Protein AF-A0A0C3ARD5-F1 (afdb_monomer_lite)

Structure (mmCIF, N/CA/C/O backbone):
data_AF-A0A0C3ARD5-F1
#
_entry.id   AF-A0A0C3ARD5-F1
#
loop_
_atom_site.group_PDB
_atom_site.id
_atom_site.type_symbol
_atom_site.label_atom_id
_atom_site.label_alt_id
_atom_site.label_comp_id
_atom_site.label_asym_id
_atom_site.label_entity_id
_atom_site.label_seq_id
_atom_site.pdbx_PDB_ins_code
_atom_site.Cartn_x
_atom_site.Cartn_y
_atom_site.Cartn_z
_atom_site.occupancy
_atom_site.B_iso_or_equiv
_atom_site.auth_seq_id
_atom_site.auth_comp_id
_atom_site.auth_asym_id
_atom_site.auth_atom_id
_atom_site.pdbx_PDB_model_num
ATOM 1 N N . MET A 1 1 ? -1.558 -22.041 -47.746 1.00 25.53 1 MET A N 1
ATOM 2 C CA . MET A 1 1 ? -0.412 -22.882 -47.326 1.00 25.53 1 MET A CA 1
ATOM 3 C C . MET A 1 1 ? 0.528 -22.007 -46.488 1.00 25.53 1 MET A C 1
ATOM 5 O O . MET A 1 1 ? 0.596 -20.826 -46.797 1.00 25.53 1 MET A O 1
ATOM 9 N N . PRO A 1 2 ? 1.091 -22.505 -45.374 1.00 39.91 2 PRO A N 1
ATOM 10 C CA . PRO A 1 2 ? 0.715 -22.065 -44.018 1.00 39.91 2 PRO A CA 1
ATOM 11 C C . PRO A 1 2 ? 1.660 -21.064 -43.306 1.00 39.91 2 PRO A C 1
ATOM 13 O O . PRO A 1 2 ? 2.851 -21.000 -43.576 1.00 39.91 2 PRO A O 1
ATOM 16 N N . SER A 1 3 ? 1.041 -20.310 -42.386 1.00 42.34 3 SER A N 1
ATOM 17 C CA . SER A 1 3 ? 1.494 -19.660 -41.134 1.00 42.34 3 SER A CA 1
ATOM 18 C C . SER A 1 3 ? 2.991 -19.532 -40.791 1.00 42.34 3 SER A C 1
ATOM 20 O O . SER A 1 3 ? 3.642 -20.521 -40.467 1.00 42.34 3 SER A O 1
ATOM 22 N N . PHE A 1 4 ? 3.445 -18.285 -40.612 1.00 40.41 4 PHE A N 1
ATOM 23 C CA . PHE A 1 4 ? 4.615 -17.927 -39.796 1.00 40.41 4 PHE A CA 1
ATOM 24 C C . PHE A 1 4 ? 4.177 -17.110 -38.568 1.00 40.41 4 PHE A C 1
ATOM 26 O O . PHE A 1 4 ? 4.483 -15.931 -38.431 1.00 40.41 4 PHE A O 1
ATOM 33 N N . LEU A 1 5 ? 3.427 -17.746 -37.665 1.00 34.66 5 LEU A N 1
ATOM 34 C CA . LEU A 1 5 ? 3.451 -17.358 -36.256 1.00 34.66 5 LEU A CA 1
ATOM 35 C C . LEU A 1 5 ? 4.617 -18.123 -35.639 1.00 34.66 5 LEU A C 1
ATOM 37 O O . LEU A 1 5 ? 4.465 -19.270 -35.221 1.00 34.66 5 LEU A O 1
ATOM 41 N N . SER A 1 6 ? 5.797 -17.509 -35.618 1.00 39.41 6 SER A N 1
ATOM 42 C CA . SER A 1 6 ? 6.887 -17.946 -34.750 1.00 39.41 6 SER A CA 1
ATOM 43 C C . SER A 1 6 ? 6.479 -17.653 -33.307 1.00 39.41 6 SER A C 1
ATOM 45 O O . SER A 1 6 ? 6.841 -16.632 -32.724 1.00 39.41 6 SER A O 1
ATOM 47 N N . LEU A 1 7 ? 5.648 -18.540 -32.760 1.00 37.84 7 LEU A N 1
ATOM 48 C CA . LEU A 1 7 ? 5.391 -18.659 -31.340 1.00 37.84 7 LEU A CA 1
ATOM 49 C C . LEU A 1 7 ? 6.736 -19.019 -30.706 1.00 37.84 7 LEU A C 1
ATOM 51 O O . LEU A 1 7 ? 7.196 -20.154 -30.821 1.00 37.84 7 LEU A O 1
ATOM 55 N N . ILE A 1 8 ? 7.402 -18.044 -30.089 1.00 41.94 8 ILE A N 1
ATOM 56 C CA . ILE A 1 8 ? 8.531 -18.335 -29.213 1.00 41.94 8 ILE A CA 1
ATOM 57 C C . ILE A 1 8 ? 7.925 -19.084 -28.025 1.00 41.94 8 ILE A C 1
ATOM 59 O O . ILE A 1 8 ? 7.387 -18.482 -27.097 1.00 41.94 8 ILE A O 1
ATOM 63 N N . HIS A 1 9 ? 7.937 -20.414 -28.100 1.00 36.19 9 HIS A N 1
ATOM 64 C CA . HIS A 1 9 ? 7.695 -21.270 -26.954 1.00 36.19 9 HIS A CA 1
ATOM 65 C C . HIS A 1 9 ? 8.892 -21.065 -26.025 1.00 36.19 9 HIS A C 1
ATOM 67 O O . HIS A 1 9 ? 9.939 -21.689 -26.184 1.00 36.19 9 HIS A O 1
ATOM 73 N N . LEU A 1 10 ? 8.775 -20.095 -25.117 1.00 40.59 10 LEU A N 1
ATOM 74 C CA . LEU A 1 10 ? 9.690 -19.958 -23.993 1.00 40.59 10 LEU A CA 1
ATOM 75 C C . LEU A 1 10 ? 9.394 -21.121 -23.048 1.00 40.59 10 LEU A C 1
ATOM 77 O O . LEU A 1 10 ? 8.612 -20.996 -22.108 1.00 40.59 10 LEU A O 1
ATOM 81 N N . GLU A 1 11 ? 9.997 -22.269 -23.346 1.00 33.69 11 GLU A N 1
ATOM 82 C CA . GLU A 1 11 ? 10.172 -23.331 -22.367 1.00 33.69 11 GLU A CA 1
ATOM 83 C C . GLU A 1 11 ? 10.938 -22.713 -21.191 1.00 33.69 11 GLU A C 1
ATOM 85 O O . GLU A 1 11 ? 12.070 -22.241 -21.341 1.00 33.69 11 GLU A O 1
ATOM 90 N N . MET A 1 12 ? 10.292 -22.641 -20.027 1.00 45.03 12 MET A N 1
ATOM 91 C CA . MET A 1 12 ? 10.951 -22.170 -18.815 1.00 45.03 12 MET A CA 1
ATOM 92 C C . MET A 1 12 ? 12.088 -23.146 -18.489 1.00 45.03 12 MET A C 1
ATOM 94 O O . MET A 1 12 ? 11.834 -24.353 -18.410 1.00 45.03 12 MET A O 1
ATOM 98 N N . PRO A 1 13 ? 13.333 -22.680 -18.278 1.00 41.75 13 PRO A N 1
ATOM 99 C CA . PRO A 1 13 ? 14.389 -23.567 -17.821 1.00 41.75 13 PRO A CA 1
ATOM 100 C C . PRO A 1 13 ? 13.939 -24.191 -16.498 1.00 41.75 13 PRO A C 1
ATOM 102 O O . PRO A 1 13 ? 13.563 -23.475 -15.568 1.00 41.75 13 PRO A O 1
ATOM 105 N N . LYS A 1 14 ? 13.942 -25.529 -16.414 1.00 41.25 14 LYS A N 1
ATOM 106 C CA . LYS A 1 14 ? 13.730 -26.239 -15.146 1.00 41.25 14 LYS A CA 1
ATOM 107 C C . LYS A 1 14 ? 14.800 -25.767 -14.168 1.00 41.25 14 LYS A C 1
ATOM 109 O O . LYS A 1 14 ? 15.956 -26.177 -14.257 1.00 41.25 14 LYS A O 1
ATOM 114 N N . LEU A 1 15 ? 14.409 -24.877 -13.263 1.00 45.72 15 LEU A N 1
ATOM 115 C CA . LEU A 1 15 ? 15.266 -24.412 -12.186 1.00 45.72 15 LEU A CA 1
ATOM 116 C C . LEU A 1 15 ? 15.555 -25.599 -11.252 1.00 45.72 15 LEU A C 1
ATOM 118 O O . LEU A 1 15 ? 14.640 -26.372 -10.947 1.00 45.72 15 LEU A O 1
ATOM 122 N N . PRO A 1 16 ? 16.816 -25.793 -10.829 1.00 37.47 16 PRO A N 1
ATOM 123 C CA . PRO A 1 16 ? 17.174 -26.853 -9.897 1.00 37.47 16 PRO A CA 1
ATOM 124 C C . PRO A 1 16 ? 16.387 -26.685 -8.592 1.00 37.47 16 PRO A C 1
ATOM 126 O O . PRO A 1 16 ? 16.166 -25.565 -8.133 1.00 37.47 16 PRO A O 1
ATOM 129 N N . SER A 1 17 ? 15.985 -27.807 -7.994 1.00 44.59 17 SER A N 1
ATOM 130 C CA . SER A 1 17 ? 15.033 -27.951 -6.878 1.00 44.59 17 SER A CA 1
ATOM 131 C C . SER A 1 17 ? 15.408 -27.265 -5.551 1.00 44.59 17 SER A C 1
ATOM 133 O O . SER A 1 17 ? 14.797 -27.552 -4.526 1.00 44.59 17 SER A O 1
ATOM 135 N N . THR A 1 18 ? 16.405 -26.383 -5.540 1.00 46.75 18 THR A N 1
ATOM 136 C CA . THR A 1 18 ? 17.005 -25.824 -4.321 1.00 46.75 18 THR A CA 1
ATOM 137 C C . THR A 1 18 ? 17.280 -24.319 -4.382 1.00 46.75 18 THR A C 1
ATOM 139 O O . THR A 1 18 ? 17.818 -23.778 -3.421 1.00 46.75 18 THR A O 1
ATOM 142 N N . GLN A 1 19 ? 16.920 -23.617 -5.463 1.00 45.19 19 GLN A N 1
ATOM 143 C CA . GLN A 1 19 ? 16.962 -22.149 -5.476 1.00 45.19 19 GLN A CA 1
ATOM 144 C C . GLN A 1 19 ? 15.613 -21.589 -5.021 1.00 45.19 19 GLN A C 1
ATOM 146 O O . GLN A 1 19 ? 14.575 -21.909 -5.598 1.00 45.19 19 GLN A O 1
ATOM 151 N N . THR A 1 20 ? 15.629 -20.752 -3.984 1.00 44.31 20 THR A N 1
ATOM 152 C CA . THR A 1 20 ? 14.487 -19.914 -3.605 1.00 44.31 20 THR A CA 1
ATOM 153 C C . THR A 1 20 ? 14.093 -19.069 -4.813 1.00 44.31 20 THR A C 1
ATOM 155 O O . THR A 1 20 ? 14.888 -18.246 -5.274 1.00 44.31 20 THR A O 1
ATOM 158 N N . LEU A 1 21 ? 12.902 -19.311 -5.364 1.00 50.91 21 LEU A N 1
ATOM 159 C CA . LEU A 1 21 ? 12.369 -18.493 -6.449 1.00 50.91 21 LEU A CA 1
ATOM 160 C C . LEU A 1 21 ? 12.181 -17.060 -5.933 1.00 50.91 21 LEU A C 1
ATOM 162 O O . LEU A 1 21 ? 11.732 -16.899 -4.799 1.00 50.91 21 LEU A O 1
ATOM 166 N N . PRO A 1 22 ? 12.494 -16.024 -6.725 1.00 55.50 22 PRO A N 1
ATOM 167 C CA . PRO A 1 22 ? 12.056 -14.680 -6.383 1.00 55.50 22 PRO A CA 1
ATOM 168 C C . PRO A 1 22 ? 10.521 -14.652 -6.337 1.00 55.50 22 PRO A C 1
ATOM 170 O O . PRO A 1 22 ? 9.868 -15.185 -7.239 1.00 55.50 22 PRO A O 1
ATOM 173 N N . ASP A 1 23 ? 9.949 -13.987 -5.328 1.00 56.62 23 ASP A N 1
ATOM 174 C CA . ASP A 1 23 ? 8.491 -13.827 -5.155 1.00 56.62 23 ASP A CA 1
ATOM 175 C C . ASP A 1 23 ? 7.822 -13.129 -6.359 1.00 56.62 23 ASP A C 1
ATOM 177 O O . ASP A 1 23 ? 6.604 -13.052 -6.510 1.00 56.62 23 ASP A O 1
ATOM 181 N N . THR A 1 24 ? 8.603 -12.553 -7.267 1.00 60.72 24 THR A N 1
ATOM 182 C CA . THR A 1 24 ? 8.106 -12.013 -8.528 1.00 60.72 24 THR A CA 1
ATOM 183 C C . THR A 1 24 ? 9.156 -12.192 -9.614 1.00 60.72 24 THR A C 1
ATOM 185 O O . THR A 1 24 ? 10.317 -11.829 -9.438 1.00 60.72 24 THR A O 1
ATOM 188 N N . ALA A 1 25 ? 8.742 -12.716 -10.767 1.00 73.06 25 ALA A N 1
ATOM 189 C CA . ALA A 1 25 ? 9.535 -12.705 -11.986 1.00 73.06 25 ALA A CA 1
ATOM 190 C C . ALA A 1 25 ? 9.012 -11.613 -12.926 1.00 73.06 25 ALA A C 1
ATOM 192 O O . ALA A 1 25 ? 7.820 -11.568 -13.240 1.00 73.06 25 ALA A O 1
ATOM 193 N N . ILE A 1 26 ? 9.907 -10.745 -13.396 1.00 72.25 26 ILE A N 1
ATOM 194 C CA . ILE A 1 26 ? 9.602 -9.713 -14.392 1.00 72.25 26 ILE A CA 1
ATOM 195 C C . ILE A 1 26 ? 10.308 -10.089 -15.694 1.00 72.25 26 ILE A C 1
ATOM 197 O O . ILE A 1 26 ? 11.509 -10.351 -15.704 1.00 72.25 26 ILE A O 1
ATOM 201 N N . THR A 1 27 ? 9.569 -10.117 -16.799 1.00 73.69 27 THR A N 1
ATOM 202 C CA . THR A 1 27 ? 10.104 -10.375 -18.141 1.00 73.69 27 THR A CA 1
ATOM 203 C C . THR A 1 27 ? 9.844 -9.169 -19.035 1.00 73.69 27 THR A C 1
ATOM 205 O O . THR A 1 27 ? 8.694 -8.783 -19.234 1.00 73.69 27 THR A O 1
ATOM 208 N N . TRP A 1 28 ? 10.907 -8.585 -19.589 1.00 72.00 28 TRP A N 1
ATOM 209 C CA . TRP A 1 28 ? 10.831 -7.486 -20.553 1.00 72.00 28 TRP A CA 1
ATOM 210 C C . TRP A 1 28 ? 10.826 -8.031 -21.984 1.00 72.00 28 TRP A C 1
ATOM 212 O O . TRP A 1 28 ? 11.678 -8.842 -22.337 1.00 72.00 28 TRP A O 1
ATOM 222 N N . ASN A 1 29 ? 9.900 -7.558 -22.817 1.00 73.31 29 ASN A N 1
ATOM 223 C CA . ASN A 1 29 ? 9.843 -7.878 -24.241 1.00 73.31 29 ASN A CA 1
ATOM 224 C C . ASN A 1 29 ? 10.351 -6.692 -25.070 1.00 73.31 29 ASN A C 1
ATOM 226 O O . ASN A 1 29 ? 9.932 -5.546 -24.865 1.00 73.31 29 ASN A O 1
ATOM 230 N N . PHE A 1 30 ? 11.181 -6.970 -26.071 1.00 70.06 30 PHE A N 1
ATOM 231 C CA . PHE A 1 30 ? 11.739 -5.975 -26.991 1.00 70.06 30 PHE A CA 1
ATOM 232 C C . PHE A 1 30 ? 11.146 -6.156 -28.397 1.00 70.06 30 PHE A C 1
ATOM 234 O O . PHE A 1 30 ? 11.056 -7.284 -28.876 1.00 70.06 30 PHE A O 1
ATOM 241 N N . ILE A 1 31 ? 10.738 -5.060 -29.055 1.00 58.62 31 ILE A N 1
ATOM 242 C CA . ILE A 1 31 ? 10.109 -5.098 -30.400 1.00 58.62 31 ILE A CA 1
ATOM 243 C C . ILE A 1 31 ? 11.125 -4.947 -31.547 1.00 58.62 31 ILE A C 1
ATOM 245 O O . ILE A 1 31 ? 10.826 -5.336 -32.671 1.00 58.62 31 ILE A O 1
ATOM 249 N N . SER A 1 32 ? 12.320 -4.394 -31.308 1.00 62.91 32 SER A N 1
ATOM 250 C CA . SER A 1 32 ? 13.254 -4.018 -32.386 1.00 62.91 32 SER A CA 1
ATOM 251 C C . SER A 1 32 ? 14.708 -4.391 -32.089 1.00 62.91 32 SER A C 1
ATOM 253 O O . SER A 1 32 ? 15.139 -4.351 -30.936 1.00 62.91 32 SER A O 1
ATOM 255 N N . MET A 1 33 ? 15.491 -4.636 -33.151 1.00 61.97 33 MET A N 1
ATOM 256 C CA . MET A 1 33 ? 16.957 -4.787 -33.109 1.00 61.97 33 MET A CA 1
ATOM 257 C C . MET A 1 33 ? 17.690 -3.550 -32.561 1.00 61.97 33 MET A C 1
ATOM 259 O O . MET A 1 33 ? 18.871 -3.631 -32.243 1.00 61.97 33 MET A O 1
ATOM 263 N N . THR A 1 34 ? 16.996 -2.416 -32.426 1.00 74.94 34 THR A N 1
ATOM 264 C CA . THR A 1 34 ? 17.502 -1.191 -31.786 1.00 74.94 34 THR A CA 1
ATOM 265 C C . THR A 1 34 ? 17.316 -1.162 -30.261 1.00 74.94 34 THR A C 1
ATOM 267 O O . THR A 1 34 ? 17.746 -0.208 -29.623 1.00 74.94 34 THR A O 1
ATOM 270 N N . GLY A 1 35 ? 16.703 -2.191 -29.655 1.00 74.88 35 GLY A N 1
ATOM 271 C CA . GLY A 1 35 ? 16.648 -2.359 -28.196 1.00 74.88 35 GLY A CA 1
ATOM 272 C C . GLY A 1 35 ? 15.515 -1.621 -27.471 1.00 74.88 35 GLY A C 1
ATOM 273 O O . GLY A 1 35 ? 15.552 -1.509 -26.248 1.00 74.88 35 GLY A O 1
ATOM 274 N N . HIS A 1 36 ? 14.489 -1.130 -28.174 1.00 79.75 36 HIS A N 1
ATOM 275 C CA . HIS A 1 36 ? 13.341 -0.499 -27.510 1.00 79.75 36 HIS A CA 1
ATOM 276 C C . HIS A 1 36 ? 12.468 -1.525 -26.774 1.00 79.75 36 HIS A C 1
ATOM 278 O O . HIS A 1 36 ? 12.042 -2.535 -27.351 1.00 79.75 36 HIS A O 1
ATOM 284 N N . ILE A 1 37 ? 12.176 -1.226 -25.505 1.00 82.31 37 ILE A N 1
ATOM 285 C CA . ILE A 1 37 ? 11.238 -1.985 -24.674 1.00 82.31 37 ILE A CA 1
ATOM 286 C C . ILE A 1 37 ? 9.830 -1.762 -25.214 1.00 82.31 37 ILE A C 1
ATOM 288 O O . ILE A 1 37 ? 9.414 -0.634 -25.465 1.00 82.31 37 ILE A O 1
ATOM 292 N N . SER A 1 38 ? 9.103 -2.856 -25.384 1.00 83.19 38 SER A N 1
ATOM 293 C CA . SER A 1 38 ? 7.752 -2.844 -25.939 1.00 83.19 38 SER A CA 1
ATOM 294 C C . SER A 1 38 ? 6.664 -3.159 -24.933 1.00 83.19 38 SER A C 1
ATOM 296 O O . SER A 1 38 ? 5.568 -2.618 -25.007 1.00 83.19 38 SER A O 1
ATOM 298 N N . SER A 1 39 ? 6.950 -4.087 -24.026 1.00 81.12 39 SER A N 1
ATOM 299 C CA . SER A 1 39 ? 6.016 -4.558 -23.016 1.00 81.12 39 SER A CA 1
ATOM 300 C C . SER A 1 39 ? 6.783 -5.260 -21.905 1.00 81.12 39 SER A C 1
ATOM 302 O O . SER A 1 39 ? 7.937 -5.663 -22.075 1.00 81.12 39 SER A O 1
ATOM 304 N N . ALA A 1 40 ? 6.127 -5.408 -20.764 1.00 80.88 40 ALA A N 1
ATOM 305 C CA . ALA A 1 40 ? 6.629 -6.149 -19.624 1.00 80.88 40 ALA A CA 1
ATOM 306 C C . ALA A 1 40 ? 5.552 -7.123 -19.160 1.00 80.88 40 ALA A C 1
ATOM 308 O O . ALA A 1 40 ? 4.366 -6.793 -19.160 1.00 80.88 40 ALA A O 1
ATOM 309 N N . LYS A 1 41 ? 5.965 -8.317 -18.750 1.00 78.25 41 LYS A N 1
ATOM 310 C CA . LYS A 1 41 ? 5.106 -9.292 -18.089 1.00 78.25 41 LYS A CA 1
ATOM 311 C C . LYS A 1 41 ? 5.595 -9.474 -16.663 1.00 78.25 41 LYS A C 1
ATOM 313 O O . LYS A 1 41 ? 6.772 -9.749 -16.446 1.00 78.25 41 LYS A O 1
ATOM 318 N N . ILE A 1 42 ? 4.680 -9.346 -15.711 1.00 79.94 42 ILE A N 1
ATOM 319 C CA . ILE A 1 42 ? 4.949 -9.574 -14.293 1.00 79.94 42 ILE A CA 1
ATOM 320 C C . ILE A 1 42 ? 4.242 -10.867 -13.892 1.00 79.94 42 ILE A C 1
ATOM 322 O O . ILE A 1 42 ? 3.049 -11.039 -14.141 1.00 79.94 42 ILE A O 1
ATOM 326 N N . LEU A 1 43 ? 4.993 -11.792 -13.306 1.00 77.38 43 LEU A N 1
ATOM 327 C CA . LEU A 1 43 ? 4.495 -13.041 -12.748 1.00 77.38 43 LEU A CA 1
ATOM 328 C C . LEU A 1 43 ? 4.818 -13.038 -11.256 1.00 77.38 43 LEU A C 1
ATOM 330 O O . LEU A 1 43 ? 5.969 -13.222 -10.870 1.00 77.38 43 LEU A O 1
ATOM 334 N N . ALA A 1 44 ? 3.806 -12.796 -10.428 1.00 75.88 44 ALA A N 1
ATOM 335 C CA . ALA A 1 44 ? 3.935 -12.907 -8.981 1.00 75.88 44 ALA A CA 1
ATOM 336 C C . ALA A 1 44 ? 3.910 -14.392 -8.589 1.00 75.88 44 ALA A C 1
ATOM 338 O O . ALA A 1 44 ? 2.929 -15.093 -8.852 1.00 75.88 44 ALA A O 1
ATOM 339 N N . TYR A 1 45 ? 4.988 -14.868 -7.973 1.00 63.97 45 TYR A N 1
ATOM 340 C CA . TYR A 1 45 ? 5.127 -16.228 -7.466 1.00 63.97 45 TYR A CA 1
ATOM 341 C C . TYR A 1 45 ? 5.153 -16.187 -5.935 1.00 63.97 45 TYR A C 1
ATOM 343 O O . TYR A 1 45 ? 5.700 -15.277 -5.343 1.00 63.97 45 TYR A O 1
ATOM 351 N N . ALA A 1 46 ? 4.556 -17.172 -5.267 1.00 69.81 46 ALA A N 1
ATOM 352 C CA . ALA A 1 46 ? 4.706 -17.326 -3.815 1.00 69.81 46 ALA A CA 1
ATOM 353 C C . ALA A 1 46 ? 4.266 -16.122 -2.947 1.00 69.81 46 ALA A C 1
ATOM 355 O O . ALA A 1 46 ? 4.925 -15.783 -1.970 1.00 69.81 46 ALA A O 1
ATOM 356 N N . LEU A 1 47 ? 3.097 -15.525 -3.225 1.00 78.25 47 LEU A N 1
ATOM 357 C CA . LEU A 1 47 ? 2.479 -14.610 -2.257 1.00 78.25 47 LEU A CA 1
ATOM 358 C C . LEU A 1 47 ? 2.244 -15.351 -0.929 1.00 78.25 47 LEU A C 1
ATOM 360 O O . LEU A 1 47 ? 1.372 -16.224 -0.844 1.00 78.25 47 LEU A O 1
ATOM 364 N N . ASP A 1 48 ? 3.000 -14.983 0.103 1.00 80.50 48 ASP A N 1
ATOM 365 C CA . ASP A 1 48 ? 2.926 -15.622 1.412 1.00 80.50 48 ASP A CA 1
ATOM 366 C C . ASP A 1 48 ? 1.679 -15.173 2.185 1.00 80.50 48 ASP A C 1
ATOM 368 O O . ASP A 1 48 ? 1.695 -14.262 3.014 1.00 80.50 48 ASP A O 1
ATOM 372 N N . LYS A 1 49 ? 0.563 -15.856 1.921 1.00 83.12 49 LYS A N 1
ATOM 373 C CA . LYS A 1 49 ? -0.713 -15.634 2.614 1.00 83.12 49 LYS A CA 1
ATOM 374 C C . LYS A 1 49 ? -0.622 -15.883 4.122 1.00 83.12 49 LYS A C 1
ATOM 376 O O . LYS A 1 49 ? -1.495 -15.417 4.852 1.00 83.12 49 LYS A O 1
ATOM 381 N N . SER A 1 50 ? 0.390 -16.615 4.602 1.00 82.00 50 SER A N 1
ATOM 382 C CA . SER A 1 50 ? 0.522 -16.909 6.030 1.00 82.00 50 SER A CA 1
ATOM 383 C C . SER A 1 50 ? 0.810 -15.651 6.853 1.0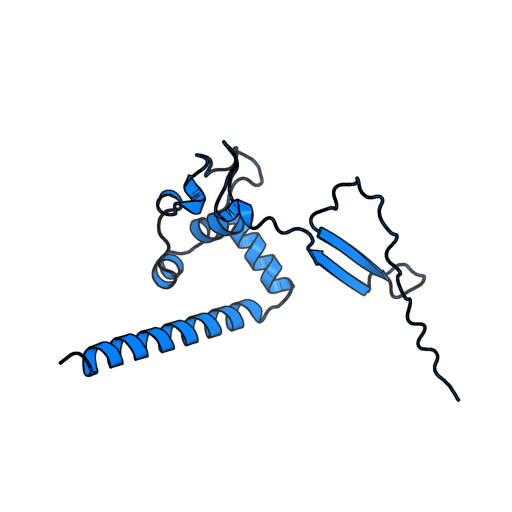0 82.00 50 SER A C 1
ATOM 385 O O . SER A 1 50 ? 0.370 -15.585 7.999 1.00 82.00 50 SER A O 1
ATOM 387 N N . ARG A 1 51 ? 1.390 -14.606 6.239 1.00 82.12 51 ARG A N 1
ATOM 388 C CA . ARG A 1 51 ? 1.645 -13.290 6.857 1.00 82.12 51 ARG A CA 1
ATOM 389 C C . ARG A 1 51 ? 0.388 -12.523 7.287 1.00 82.12 51 ARG A C 1
ATOM 391 O O . ARG A 1 51 ? 0.502 -11.488 7.935 1.00 82.12 51 ARG A O 1
ATOM 398 N N . LEU A 1 52 ? -0.807 -13.002 6.939 1.00 82.12 52 LEU A N 1
ATOM 399 C CA . LEU A 1 52 ? -2.062 -12.466 7.478 1.00 82.12 52 LEU A CA 1
ATOM 400 C C . LEU A 1 52 ? -2.402 -13.025 8.862 1.00 82.12 52 LEU A C 1
ATOM 402 O O . LEU A 1 52 ? -3.078 -12.362 9.634 1.00 82.12 52 LEU A O 1
ATOM 406 N N . ASN A 1 53 ? -1.954 -14.242 9.170 1.00 79.94 53 ASN A N 1
ATOM 407 C CA . ASN A 1 53 ? -2.371 -14.957 10.378 1.00 79.94 53 ASN A CA 1
ATOM 408 C C . ASN A 1 53 ? -1.199 -15.278 11.310 1.00 79.94 53 ASN A C 1
ATOM 410 O O . ASN A 1 53 ? -1.407 -15.560 12.486 1.00 79.94 53 ASN A O 1
ATOM 414 N N . ARG A 1 54 ? 0.027 -15.305 10.781 1.00 79.88 54 ARG A N 1
ATOM 415 C CA . ARG A 1 54 ? 1.231 -15.677 11.513 1.00 79.88 54 ARG A CA 1
ATOM 416 C C . ARG A 1 54 ? 2.373 -14.756 11.113 1.00 79.88 54 ARG A C 1
ATOM 418 O O . ARG A 1 54 ? 2.965 -14.920 10.050 1.00 79.88 54 ARG A O 1
ATOM 425 N N . LEU A 1 55 ? 2.672 -13.807 11.988 1.00 81.81 55 LEU A N 1
ATOM 426 C CA . LEU A 1 55 ? 3.836 -12.940 11.872 1.00 81.81 55 LEU A CA 1
ATOM 427 C C . LEU A 1 55 ? 4.961 -13.458 12.769 1.00 81.81 55 LEU A C 1
ATOM 429 O O . LEU A 1 55 ? 4.704 -13.943 13.874 1.00 81.81 55 LEU A O 1
ATOM 433 N N . SER A 1 56 ? 6.201 -13.356 12.297 1.00 82.31 56 SER A N 1
ATOM 434 C CA . SER A 1 56 ? 7.368 -13.565 13.155 1.00 82.31 56 SER A CA 1
ATOM 435 C C . SER A 1 56 ? 7.530 -12.372 14.099 1.00 82.31 56 SER A C 1
ATOM 437 O O . SER A 1 56 ? 6.989 -11.290 13.855 1.00 82.31 56 SER A O 1
ATOM 439 N N . HIS A 1 57 ? 8.273 -12.555 15.189 1.00 81.94 57 HIS A N 1
ATOM 440 C CA . HIS A 1 57 ? 8.551 -11.459 16.113 1.00 81.94 57 HIS A CA 1
ATOM 441 C C . HIS A 1 57 ? 9.254 -10.303 15.383 1.00 81.94 57 HIS A C 1
ATOM 443 O O . HIS A 1 57 ? 10.132 -10.551 14.559 1.00 81.94 57 HIS A O 1
ATOM 449 N N . GLU A 1 58 ? 8.828 -9.068 15.659 1.00 82.12 58 GLU A N 1
ATOM 450 C CA . GLU A 1 58 ? 9.328 -7.832 15.032 1.00 82.12 58 GLU A CA 1
ATOM 451 C C . GLU A 1 58 ? 9.095 -7.695 13.510 1.00 82.12 58 GLU A C 1
ATOM 453 O O . GLU A 1 58 ? 9.486 -6.691 12.915 1.00 82.12 58 GLU A O 1
ATOM 458 N N . GLU A 1 59 ? 8.387 -8.629 12.866 1.00 82.62 59 GLU A N 1
ATOM 459 C CA . GLU A 1 59 ? 7.970 -8.484 11.467 1.00 82.62 59 GLU A CA 1
ATOM 460 C C . GLU A 1 59 ? 6.592 -7.830 11.351 1.00 82.62 59 GLU A C 1
ATOM 462 O O . GLU A 1 59 ? 5.663 -8.183 12.071 1.00 82.62 59 GLU A O 1
ATOM 467 N N . ARG A 1 60 ? 6.404 -6.936 10.379 1.00 86.62 60 ARG A N 1
ATOM 468 C CA . ARG A 1 60 ? 5.072 -6.415 10.031 1.00 86.62 60 ARG A CA 1
ATOM 469 C C . ARG A 1 60 ? 4.404 -7.241 8.931 1.00 86.62 60 ARG A C 1
ATOM 471 O O . ARG A 1 60 ? 5.072 -7.934 8.160 1.00 86.62 60 ARG A O 1
ATOM 478 N N . SER A 1 61 ? 3.076 -7.147 8.847 1.00 88.31 61 SER A N 1
ATOM 479 C CA . SER A 1 61 ? 2.318 -7.702 7.717 1.00 88.31 61 SER A CA 1
ATOM 480 C C . SER A 1 61 ? 2.535 -6.869 6.440 1.00 88.31 61 SER A C 1
ATOM 482 O O . SER A 1 61 ? 3.406 -5.997 6.380 1.00 88.31 61 SER A O 1
ATOM 484 N N . PHE A 1 62 ? 1.739 -7.118 5.399 1.00 89.56 62 PHE A N 1
ATOM 485 C CA . PHE A 1 62 ? 1.838 -6.403 4.127 1.00 89.56 62 PHE A CA 1
ATOM 486 C C . PHE A 1 62 ? 1.715 -4.885 4.307 1.00 89.56 62 PHE A C 1
ATOM 488 O O . PHE A 1 62 ? 0.806 -4.390 4.975 1.00 89.56 62 PHE A O 1
ATOM 495 N N . HIS A 1 63 ? 2.608 -4.136 3.653 1.00 90.38 63 HIS A N 1
ATOM 496 C CA . HIS A 1 63 ? 2.683 -2.682 3.797 1.00 90.38 63 HIS A CA 1
ATOM 497 C C . HIS A 1 63 ? 1.383 -1.964 3.438 1.00 90.38 63 HIS A C 1
ATOM 499 O O . HIS A 1 63 ? 1.025 -1.010 4.124 1.00 90.38 63 HIS A O 1
ATOM 505 N N . VAL A 1 64 ? 0.653 -2.475 2.441 1.00 90.88 64 VAL A N 1
ATOM 506 C CA . VAL A 1 64 ? -0.593 -1.880 1.945 1.00 90.88 64 VAL A CA 1
ATOM 507 C C . VAL A 1 64 ? -1.618 -1.628 3.052 1.00 90.88 64 VAL A C 1
ATOM 509 O O . VAL A 1 64 ? -2.332 -0.640 2.976 1.00 90.88 64 VAL A O 1
ATOM 512 N N . PHE A 1 65 ? -1.679 -2.450 4.105 1.00 91.50 65 PHE A N 1
ATOM 513 C CA . PHE A 1 65 ? -2.641 -2.239 5.192 1.00 91.50 65 PHE A CA 1
ATOM 514 C C . PHE A 1 65 ? -2.324 -0.986 6.007 1.00 91.50 65 PHE A C 1
ATOM 516 O O . PHE A 1 65 ? -3.189 -0.143 6.221 1.00 91.50 65 PHE A O 1
ATOM 523 N N . TYR A 1 66 ? -1.067 -0.836 6.414 1.00 91.88 66 TYR A N 1
ATOM 524 C CA . TYR A 1 66 ? -0.614 0.313 7.194 1.00 91.88 66 TYR A CA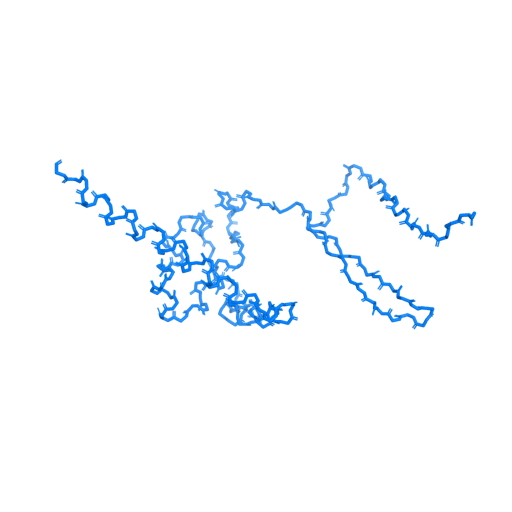 1
ATOM 525 C C . TYR A 1 66 ? -0.623 1.592 6.348 1.00 91.88 66 TYR A C 1
ATOM 527 O O . TYR A 1 66 ? -1.084 2.628 6.817 1.00 91.88 66 TYR A O 1
ATOM 535 N N . GLN A 1 67 ? -0.190 1.501 5.085 1.00 93.25 67 GLN A N 1
ATOM 536 C CA . GLN A 1 67 ? -0.252 2.593 4.108 1.00 93.25 67 GLN A CA 1
ATOM 537 C C . GLN A 1 67 ? -1.692 3.061 3.895 1.00 93.25 67 GLN A C 1
ATOM 539 O O . GLN A 1 67 ? -1.976 4.254 3.956 1.00 93.25 67 GLN A O 1
ATOM 544 N N . PHE A 1 68 ? -2.624 2.121 3.729 1.00 92.00 68 PHE A N 1
ATOM 545 C CA . PHE A 1 68 ? -4.032 2.437 3.529 1.00 92.00 68 PHE A CA 1
ATOM 546 C C . PHE A 1 68 ? -4.647 3.139 4.742 1.00 92.00 68 PHE A C 1
ATOM 548 O O . PHE A 1 68 ? -5.337 4.140 4.570 1.00 92.00 68 PHE A O 1
ATOM 555 N N . ILE A 1 69 ? -4.363 2.668 5.961 1.00 92.06 69 ILE A N 1
ATOM 556 C CA . ILE A 1 69 ? -4.888 3.287 7.187 1.00 92.06 69 ILE A CA 1
ATOM 557 C C . ILE A 1 69 ? -4.251 4.667 7.432 1.00 92.06 69 ILE A C 1
ATOM 559 O O . ILE A 1 69 ? -4.960 5.608 7.794 1.00 92.06 69 ILE A O 1
ATOM 563 N N . ALA A 1 70 ? -2.939 4.808 7.211 1.00 92.31 70 ALA A N 1
ATOM 564 C CA . ALA A 1 70 ? -2.205 6.057 7.423 1.00 92.31 70 ALA A CA 1
ATOM 565 C C . ALA A 1 70 ? -2.510 7.132 6.363 1.00 92.31 70 ALA A C 1
ATOM 567 O O . ALA A 1 70 ? -2.508 8.319 6.675 1.00 92.31 70 ALA A O 1
ATOM 568 N N . GLY A 1 71 ? -2.766 6.730 5.114 1.00 91.94 71 GLY A N 1
ATOM 569 C CA . GLY A 1 71 ? -3.086 7.623 3.993 1.00 91.94 71 GLY A CA 1
ATOM 570 C C . GLY A 1 71 ? -4.581 7.912 3.803 1.00 91.94 71 GLY A C 1
ATOM 571 O O . GLY A 1 71 ? -4.962 8.608 2.859 1.00 91.94 71 GLY A O 1
ATOM 572 N N . ALA A 1 72 ? -5.461 7.369 4.648 1.00 92.31 72 ALA A N 1
ATOM 573 C CA . ALA A 1 72 ? -6.898 7.603 4.544 1.00 92.31 72 ALA A CA 1
ATOM 574 C C . ALA A 1 72 ? -7.297 8.976 5.114 1.00 92.31 72 ALA A C 1
ATOM 576 O O . ALA A 1 72 ? -7.018 9.290 6.271 1.00 92.31 72 ALA A O 1
ATOM 577 N N . THR A 1 73 ? -8.018 9.775 4.317 1.00 91.38 73 THR A N 1
ATOM 578 C CA . THR A 1 73 ? -8.668 11.007 4.797 1.00 91.38 73 THR A CA 1
ATOM 579 C C . THR A 1 73 ? -9.812 10.666 5.760 1.00 91.38 73 THR A C 1
ATOM 581 O O . THR A 1 73 ? -10.321 9.543 5.696 1.00 91.38 73 THR A O 1
ATOM 584 N N . PRO A 1 74 ? -10.265 11.594 6.625 1.00 91.38 74 PRO A N 1
ATOM 585 C CA . PRO A 1 74 ? -11.373 11.338 7.549 1.00 91.38 74 PRO A CA 1
ATOM 586 C C . PRO A 1 74 ? -12.616 10.764 6.857 1.00 91.38 74 PRO A C 1
ATOM 588 O O . PRO A 1 74 ? -13.179 9.776 7.313 1.00 91.38 74 PRO A O 1
ATOM 591 N N . GLU A 1 75 ? -12.962 11.281 5.677 1.00 88.69 75 GLU A N 1
ATOM 592 C CA . GLU A 1 75 ? -14.111 10.811 4.897 1.00 88.69 75 GLU A CA 1
ATOM 593 C C . GLU A 1 75 ? -13.927 9.361 4.433 1.00 88.69 75 GLU A C 1
ATOM 595 O O . GLU A 1 75 ? -14.865 8.566 4.464 1.00 88.69 75 GLU A O 1
ATOM 600 N N . LYS A 1 76 ? -12.708 8.994 4.012 1.00 87.75 76 LYS A N 1
ATOM 601 C CA . LYS A 1 76 ? -12.380 7.614 3.629 1.00 87.75 76 LYS A CA 1
ATOM 602 C C . LYS A 1 76 ? -12.374 6.692 4.840 1.00 87.75 76 LYS A C 1
ATOM 604 O O . LYS A 1 76 ? -12.829 5.559 4.723 1.00 87.75 76 LYS A O 1
ATOM 609 N N . ARG A 1 77 ? -11.876 7.159 5.987 1.00 89.94 77 ARG A N 1
ATOM 610 C CA . ARG A 1 77 ? -11.894 6.386 7.234 1.00 89.94 77 ARG A CA 1
ATOM 611 C C . ARG A 1 77 ? -13.324 6.057 7.642 1.00 89.94 77 ARG A C 1
ATOM 613 O O . ARG A 1 77 ? -13.607 4.894 7.903 1.00 89.94 77 ARG A O 1
ATOM 620 N N . ASP A 1 78 ? -14.225 7.030 7.584 1.00 87.88 78 ASP A N 1
ATOM 621 C CA . ASP A 1 78 ? -15.640 6.821 7.891 1.00 87.88 78 ASP A CA 1
ATOM 622 C C . ASP A 1 78 ? -16.316 5.898 6.870 1.00 87.88 78 ASP A C 1
ATOM 624 O O . ASP A 1 78 ? -17.027 4.966 7.245 1.00 87.88 78 ASP A O 1
ATOM 628 N N . HIS A 1 79 ? -16.056 6.113 5.576 1.00 83.88 79 HIS A N 1
ATOM 629 C CA . HIS A 1 79 ? -16.640 5.320 4.492 1.00 83.88 79 HIS A CA 1
ATOM 630 C C . HIS A 1 79 ? -16.209 3.845 4.522 1.00 83.88 79 HIS A C 1
ATOM 632 O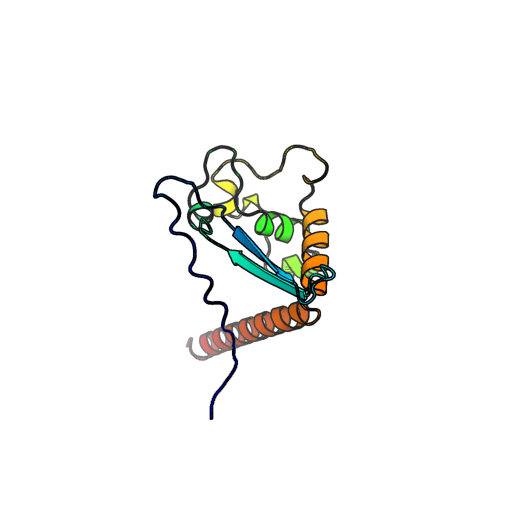 O . HIS A 1 79 ? -17.013 2.959 4.232 1.00 83.88 79 HIS A O 1
ATOM 638 N N . PHE A 1 80 ? -14.947 3.575 4.863 1.00 84.81 80 PHE A N 1
ATOM 639 C CA . PHE A 1 80 ? -14.390 2.222 4.941 1.00 84.81 80 PHE A CA 1
ATOM 640 C C . PHE A 1 80 ? -14.423 1.619 6.349 1.00 84.81 80 PHE A C 1
ATOM 642 O O . PHE A 1 80 ? -14.001 0.475 6.511 1.00 84.81 80 PHE A O 1
ATOM 649 N N . HIS A 1 81 ? -14.932 2.356 7.340 1.00 87.56 81 HIS A N 1
ATOM 650 C CA . HIS A 1 81 ? -14.926 1.970 8.752 1.00 87.56 81 HIS A CA 1
ATOM 651 C C . HIS A 1 81 ? -13.517 1.589 9.244 1.00 87.56 81 HIS A C 1
ATOM 653 O O . HIS A 1 81 ? -13.300 0.509 9.795 1.00 87.56 81 HIS A O 1
ATOM 659 N N . LEU A 1 82 ? -12.542 2.465 8.979 1.00 89.44 82 LEU A N 1
ATOM 660 C CA . LEU A 1 82 ? -11.147 2.263 9.371 1.00 89.44 82 LEU A CA 1
ATOM 661 C C . LEU A 1 82 ? -10.908 2.702 10.813 1.00 89.44 82 LEU A C 1
ATOM 663 O O . LEU A 1 82 ? -11.078 3.872 11.168 1.00 89.44 82 LEU A O 1
ATOM 667 N N . GLU A 1 83 ? -10.427 1.760 11.608 1.00 89.19 83 GLU A N 1
ATOM 668 C CA . GLU A 1 83 ? -10.030 1.933 13.001 1.00 89.19 83 GLU A CA 1
ATOM 669 C C . GLU A 1 83 ? -8.518 2.201 13.095 1.00 89.19 83 GLU A C 1
ATOM 671 O O . GLU A 1 83 ? -7.859 2.519 12.090 1.00 89.19 83 GLU A O 1
ATOM 676 N N . ASP A 1 84 ? -7.961 2.183 14.302 1.00 84.88 84 ASP A N 1
ATOM 677 C CA . ASP A 1 84 ? -6.516 2.281 14.475 1.00 84.88 84 ASP A CA 1
ATOM 678 C C . ASP A 1 84 ? -5.848 0.967 14.018 1.00 84.88 84 ASP A C 1
ATOM 680 O O . ASP A 1 84 ? -6.430 -0.108 14.188 1.00 84.88 84 ASP A O 1
ATOM 684 N N . PRO A 1 85 ? -4.629 0.985 13.440 1.00 82.19 85 PRO A N 1
ATOM 685 C CA . PRO A 1 85 ? -3.891 -0.245 13.145 1.00 82.19 85 PRO A CA 1
ATOM 686 C C . PRO A 1 85 ? -3.795 -1.210 14.339 1.00 82.19 85 PRO A C 1
ATOM 688 O O . PRO A 1 85 ? -3.725 -2.421 14.128 1.00 82.19 85 PRO A O 1
ATOM 691 N N . LEU A 1 86 ? -3.810 -0.683 15.571 1.00 82.38 86 LEU A N 1
ATOM 692 C CA . LEU A 1 86 ? -3.773 -1.447 16.817 1.00 82.38 86 LEU A CA 1
ATOM 693 C C . LEU A 1 86 ? -5.066 -2.216 17.129 1.00 82.38 86 LEU A C 1
ATOM 695 O O . LEU A 1 86 ? -5.031 -3.162 17.915 1.00 82.38 86 LEU A O 1
ATOM 699 N N . ASP A 1 87 ? -6.187 -1.861 16.505 1.00 86.25 87 ASP A N 1
ATOM 700 C CA . ASP A 1 87 ? -7.468 -2.549 16.699 1.00 86.25 87 ASP A CA 1
ATOM 701 C C . ASP A 1 87 ? -7.578 -3.808 15.816 1.00 86.25 87 ASP A C 1
ATOM 703 O O . ASP A 1 87 ? -8.387 -4.710 16.054 1.00 86.25 87 ASP A O 1
ATOM 707 N N . TYR A 1 88 ? -6.697 -3.939 14.820 1.00 85.00 88 TYR A N 1
ATOM 708 C CA . TYR A 1 88 ? -6.664 -5.082 13.916 1.00 85.00 88 TYR A CA 1
ATOM 709 C C . TYR A 1 88 ? -5.695 -6.162 14.411 1.00 85.00 88 TYR A C 1
ATOM 711 O O . TYR A 1 88 ? -4.483 -6.075 14.213 1.00 85.00 88 TYR A O 1
ATOM 719 N N . ALA A 1 89 ? -6.234 -7.256 14.962 1.00 81.38 89 ALA A N 1
ATOM 720 C CA . ALA A 1 89 ? -5.450 -8.408 15.438 1.00 81.38 89 ALA A CA 1
ATOM 721 C C . ALA A 1 89 ? -4.377 -8.941 14.446 1.00 81.38 89 ALA A C 1
ATOM 723 O O . ALA A 1 89 ? -3.267 -9.257 14.881 1.00 81.38 89 ALA A O 1
ATOM 724 N N . PRO A 1 90 ? -4.634 -9.011 13.120 1.00 76.88 90 PRO A N 1
ATOM 725 C CA . PRO A 1 90 ? -3.621 -9.408 12.133 1.00 76.88 90 PRO A CA 1
ATOM 726 C C . PRO A 1 90 ? -2.418 -8.464 12.037 1.00 76.88 90 PRO A C 1
ATOM 728 O O . PRO A 1 90 ? -1.337 -8.878 11.628 1.00 76.88 90 PRO A O 1
ATOM 731 N N . LEU A 1 91 ? -2.610 -7.184 12.364 1.00 82.38 91 LEU A N 1
ATOM 732 C CA . LEU A 1 91 ? -1.576 -6.155 12.266 1.00 82.38 91 LEU A CA 1
ATOM 733 C C . LEU A 1 91 ? -0.761 -6.036 13.559 1.00 82.38 91 LEU A C 1
ATOM 735 O O . LEU A 1 91 ? 0.311 -5.434 13.526 1.00 82.38 91 LEU A O 1
ATOM 739 N N . THR A 1 92 ? -1.248 -6.627 14.660 1.00 80.38 92 THR A N 1
ATOM 740 C CA . THR A 1 92 ? -0.702 -6.478 16.018 1.00 80.38 92 THR A CA 1
ATOM 741 C C . THR A 1 92 ? 0.046 -7.670 16.575 1.00 80.38 92 THR A C 1
ATOM 743 O O . THR A 1 92 ? 0.831 -7.525 17.514 1.00 80.38 92 THR A O 1
ATOM 746 N N . SER A 1 93 ? -0.114 -8.847 15.973 1.00 78.12 93 SER A N 1
ATOM 747 C CA . SER A 1 93 ? 0.388 -10.097 16.549 1.00 78.12 93 SER A CA 1
ATOM 748 C C . SER A 1 93 ? 1.913 -10.177 16.729 1.00 78.12 93 SER A C 1
ATOM 750 O O . SER A 1 93 ? 2.381 -11.034 17.473 1.00 78.12 93 SER A O 1
ATOM 752 N N . SER A 1 94 ? 2.699 -9.326 16.060 1.00 81.62 94 SER A N 1
ATOM 753 C CA . SER A 1 94 ? 4.172 -9.329 16.126 1.00 81.62 94 SER A CA 1
ATOM 754 C C . SER A 1 94 ? 4.792 -8.245 17.007 1.00 81.62 94 SER A C 1
ATOM 756 O O . SER A 1 94 ? 5.995 -8.313 17.277 1.00 81.62 94 SER A O 1
ATOM 758 N N . GLY A 1 95 ? 4.005 -7.247 17.428 1.00 78.56 95 GLY A N 1
ATOM 759 C CA . GLY A 1 95 ? 4.491 -6.064 18.144 1.00 78.56 95 GLY A CA 1
ATOM 760 C C . GLY A 1 95 ? 5.185 -5.003 17.275 1.00 78.56 95 GLY A C 1
ATOM 761 O O . GLY A 1 95 ? 5.714 -4.042 17.828 1.00 78.56 95 GLY A O 1
ATOM 762 N N . CYS A 1 96 ? 5.181 -5.140 15.942 1.00 82.44 96 CYS A N 1
ATOM 763 C CA . CYS A 1 96 ? 5.826 -4.203 15.014 1.00 82.44 96 CYS A CA 1
ATOM 764 C C . CYS A 1 96 ? 4.812 -3.531 14.074 1.00 82.44 96 CYS A C 1
ATOM 766 O O . CYS A 1 96 ? 4.224 -4.176 13.207 1.00 82.44 96 CYS A O 1
ATOM 768 N N . TYR A 1 97 ? 4.648 -2.214 14.236 1.00 80.75 97 TYR A N 1
ATOM 769 C CA . TYR A 1 97 ? 3.651 -1.399 13.519 1.00 80.75 97 TYR A CA 1
ATOM 770 C C . TYR A 1 97 ? 4.274 -0.292 12.680 1.00 80.75 97 TYR A C 1
ATOM 772 O O . TYR A 1 97 ? 3.779 0.051 11.609 1.00 80.75 97 TYR A O 1
ATOM 780 N N . HIS A 1 98 ? 5.385 0.255 13.166 1.00 82.31 98 HIS A N 1
ATOM 781 C CA . HIS A 1 98 ? 6.106 1.336 12.524 1.00 82.31 98 HIS A CA 1
ATOM 782 C C . HIS A 1 98 ? 7.415 0.815 11.961 1.00 82.31 98 HIS A C 1
ATOM 784 O O . HIS A 1 98 ? 8.111 0.019 12.589 1.00 82.31 98 HIS A O 1
ATOM 790 N N . LEU A 1 99 ? 7.748 1.285 10.764 1.00 86.62 99 LEU A N 1
ATOM 791 C CA . LEU A 1 99 ? 9.079 1.074 10.226 1.00 86.62 99 LEU A CA 1
ATOM 792 C C . LEU A 1 99 ? 10.100 1.909 11.015 1.00 86.62 99 LEU A C 1
ATOM 794 O O . LEU A 1 99 ? 9.758 2.992 11.503 1.00 86.62 99 LEU A O 1
ATOM 798 N N . PRO A 1 100 ? 11.359 1.448 11.105 1.00 86.06 100 PRO A N 1
ATOM 799 C CA . PRO A 1 100 ? 12.456 2.271 11.596 1.00 86.06 100 PRO A CA 1
ATOM 800 C C . PRO A 1 100 ? 12.521 3.588 10.824 1.00 86.06 100 PRO A C 1
ATOM 802 O O . PRO A 1 100 ? 12.278 3.605 9.617 1.00 86.06 100 PRO A O 1
ATOM 805 N N . VAL A 1 101 ? 12.868 4.680 11.507 1.00 87.25 101 VAL A N 1
ATOM 806 C CA . VAL A 1 101 ? 12.936 6.016 10.898 1.00 87.25 101 VAL A CA 1
ATOM 807 C C . VAL A 1 101 ? 13.865 5.994 9.682 1.00 87.25 101 VAL A C 1
ATOM 809 O O . VAL A 1 101 ? 15.045 5.664 9.796 1.00 87.25 101 VAL A O 1
ATOM 812 N N . GLY A 1 102 ? 13.332 6.359 8.516 1.00 88.44 102 GLY A N 1
ATOM 813 C CA . GLY A 1 102 ? 14.073 6.346 7.262 1.00 88.44 102 GLY A CA 1
ATOM 814 C C . GLY A 1 102 ? 13.293 6.965 6.098 1.00 88.44 102 GLY A C 1
ATOM 815 O O . GLY A 1 102 ? 12.120 7.302 6.241 1.00 88.44 102 GLY A O 1
ATOM 816 N N . PRO A 1 103 ? 13.921 7.101 4.918 1.00 81.25 103 PRO A N 1
ATOM 817 C CA . PRO A 1 103 ? 13.321 7.768 3.756 1.00 81.25 103 PRO A CA 1
ATOM 818 C C . PRO A 1 103 ? 12.043 7.095 3.226 1.00 81.25 103 PRO A C 1
ATOM 820 O O . PRO A 1 103 ? 11.284 7.731 2.508 1.00 81.25 103 PRO A O 1
ATOM 823 N N . PHE A 1 104 ? 11.782 5.842 3.611 1.00 84.50 104 PHE A N 1
ATOM 824 C CA . PHE A 1 104 ? 10.615 5.056 3.189 1.00 84.50 104 PHE A CA 1
ATOM 825 C C . PHE A 1 104 ? 9.749 4.596 4.370 1.00 84.50 104 PHE A C 1
ATOM 827 O O . PHE A 1 104 ? 8.938 3.685 4.232 1.00 84.50 104 PHE A O 1
ATOM 834 N N . SER A 1 105 ? 9.945 5.181 5.557 1.00 89.44 105 SER A N 1
ATOM 835 C CA . SER A 1 105 ? 9.238 4.756 6.770 1.00 89.44 105 SER A CA 1
ATOM 836 C C . SER A 1 105 ? 7.871 5.416 6.943 1.00 89.44 105 SER A C 1
ATOM 838 O O . SER A 1 105 ? 7.128 5.043 7.847 1.00 89.44 105 SER A O 1
ATOM 840 N N . ASN A 1 106 ? 7.545 6.417 6.119 1.00 92.81 106 ASN A N 1
ATOM 841 C CA . ASN A 1 106 ? 6.275 7.124 6.189 1.00 92.81 106 ASN A CA 1
ATOM 842 C C . ASN A 1 106 ? 5.216 6.424 5.322 1.00 92.81 106 ASN A C 1
ATOM 844 O O . ASN A 1 106 ? 5.184 6.579 4.101 1.00 92.81 106 ASN A O 1
ATOM 848 N N . ASP A 1 107 ? 4.338 5.676 5.987 1.00 93.50 107 ASP A N 1
ATOM 849 C CA . ASP A 1 107 ? 3.270 4.904 5.355 1.00 93.50 107 ASP A CA 1
ATOM 850 C C . ASP A 1 107 ? 2.242 5.786 4.605 1.00 93.50 107 ASP A C 1
ATOM 852 O O . ASP A 1 107 ? 1.708 5.340 3.591 1.00 93.50 107 ASP A O 1
ATOM 856 N N . SER A 1 108 ? 1.989 7.039 5.019 1.00 93.69 108 SER A N 1
ATOM 857 C CA . SER A 1 108 ? 1.039 7.910 4.303 1.00 93.69 108 SER A CA 1
ATOM 858 C C . SER A 1 108 ? 1.607 8.422 2.978 1.00 93.69 108 SER A C 1
ATOM 860 O O . SER A 1 108 ? 0.919 8.374 1.962 1.00 93.69 108 SER A O 1
ATOM 862 N N . ILE A 1 109 ? 2.887 8.807 2.954 1.00 93.62 109 ILE A N 1
ATOM 863 C CA . ILE A 1 109 ? 3.583 9.199 1.715 1.00 93.62 109 ILE A CA 1
ATOM 864 C C . ILE A 1 109 ? 3.652 8.011 0.749 1.00 93.62 109 ILE A C 1
ATOM 866 O O . ILE A 1 109 ? 3.340 8.148 -0.432 1.00 93.62 109 ILE A O 1
ATOM 870 N N . ALA A 1 110 ? 3.994 6.822 1.253 1.00 93.19 110 ALA A N 1
ATOM 871 C CA . ALA A 1 110 ? 4.040 5.616 0.433 1.00 93.19 110 ALA A CA 1
ATOM 872 C C . ALA A 1 110 ? 2.660 5.246 -0.152 1.00 93.19 110 ALA A C 1
ATOM 874 O O . ALA A 1 110 ? 2.580 4.713 -1.259 1.00 93.19 110 ALA A O 1
ATOM 875 N N . MET A 1 111 ? 1.564 5.556 0.551 1.00 94.12 111 MET A N 1
ATOM 876 C CA . MET A 1 111 ? 0.207 5.382 0.025 1.00 94.12 111 MET A CA 1
ATOM 877 C C . MET A 1 111 ? -0.095 6.332 -1.143 1.00 94.12 111 MET A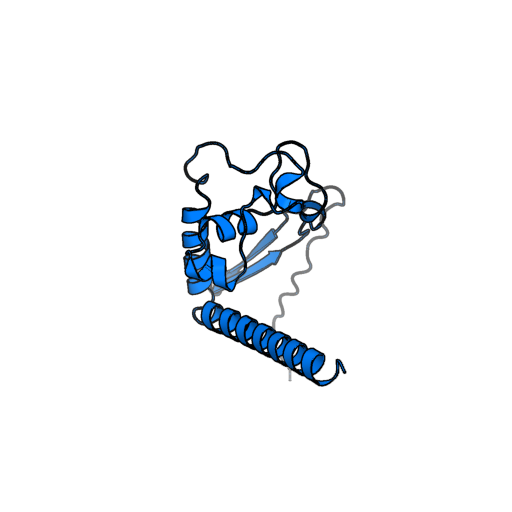 C 1
ATOM 879 O O . MET A 1 111 ? -0.737 5.931 -2.117 1.00 94.12 111 MET A O 1
ATOM 883 N N . ASP A 1 112 ? 0.379 7.577 -1.076 1.00 93.12 112 ASP A N 1
ATOM 884 C CA . ASP A 1 112 ? 0.231 8.540 -2.170 1.00 93.12 112 ASP A CA 1
ATOM 885 C C . A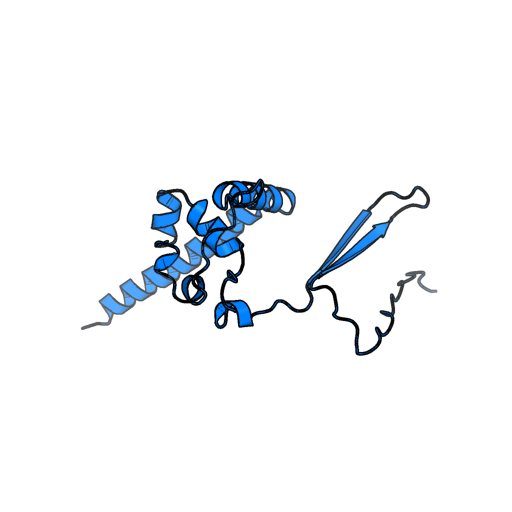SP A 1 112 ? 1.018 8.102 -3.413 1.00 93.12 112 ASP A C 1
ATOM 887 O O . ASP A 1 112 ? 0.493 8.144 -4.532 1.00 93.12 112 ASP A O 1
ATOM 891 N N . GLU A 1 113 ? 2.239 7.595 -3.222 1.00 92.88 113 GLU A N 1
ATOM 892 C CA . GLU A 1 113 ? 3.045 6.996 -4.292 1.00 92.88 113 GLU A CA 1
ATOM 893 C C . GLU A 1 113 ? 2.348 5.775 -4.912 1.00 92.88 113 GLU A C 1
ATOM 895 O O . GLU A 1 113 ? 2.272 5.655 -6.140 1.00 92.88 113 GLU A O 1
ATOM 900 N N . LEU A 1 114 ? 1.767 4.901 -4.080 1.00 91.38 114 LEU A N 1
ATOM 901 C CA . LEU A 1 114 ? 0.996 3.744 -4.534 1.00 91.38 114 LEU A CA 1
ATOM 902 C C . LEU A 1 114 ? -0.203 4.170 -5.393 1.00 91.38 114 LEU A C 1
ATOM 904 O O . LEU A 1 114 ? -0.416 3.620 -6.476 1.00 91.38 114 LEU A O 1
ATOM 908 N N . HIS A 1 115 ? -0.971 5.167 -4.952 1.00 89.81 115 HIS A N 1
ATOM 909 C CA . HIS A 1 115 ? -2.092 5.702 -5.725 1.00 89.81 115 HIS A CA 1
ATOM 910 C C . HIS A 1 115 ? -1.649 6.314 -7.060 1.00 89.81 115 HIS A C 1
ATOM 912 O O . HIS A 1 115 ? -2.320 6.114 -8.077 1.00 89.81 115 HIS A O 1
ATOM 918 N N . ALA A 1 116 ? -0.535 7.049 -7.082 1.00 91.00 116 ALA A N 1
ATOM 919 C CA . ALA A 1 116 ? 0.010 7.627 -8.307 1.00 91.00 116 ALA A CA 1
ATOM 920 C C . ALA A 1 116 ? 0.431 6.539 -9.311 1.00 91.00 116 ALA A C 1
ATOM 922 O O . ALA A 1 116 ? 0.114 6.627 -10.503 1.00 91.00 116 ALA A O 1
ATOM 923 N N . ALA A 1 117 ? 1.081 5.479 -8.825 1.00 90.50 117 ALA A N 1
ATOM 924 C CA . ALA A 1 117 ? 1.465 4.332 -9.639 1.00 90.50 117 ALA A CA 1
ATOM 925 C C . ALA A 1 117 ? 0.238 3.593 -10.200 1.00 90.50 117 ALA A C 1
ATOM 927 O O . ALA A 1 117 ? 0.182 3.317 -11.397 1.00 90.50 117 ALA A O 1
ATOM 928 N N . MET A 1 118 ? -0.781 3.340 -9.371 1.00 89.00 118 MET A N 1
ATOM 929 C CA . MET A 1 118 ? -2.028 2.699 -9.807 1.00 89.00 118 MET A CA 1
ATOM 930 C C . MET A 1 118 ? -2.734 3.490 -10.913 1.00 89.00 118 MET A C 1
ATOM 932 O O . MET A 1 118 ? -3.130 2.900 -11.913 1.00 89.00 118 MET A O 1
ATOM 936 N N . ARG A 1 119 ? -2.823 4.820 -10.781 1.00 88.75 119 ARG A N 1
ATOM 937 C CA . ARG A 1 119 ? -3.411 5.694 -11.815 1.00 88.75 119 ARG A CA 1
ATOM 938 C C . ARG A 1 119 ? -2.629 5.695 -13.123 1.00 88.75 119 ARG A C 1
ATOM 940 O O . ARG A 1 119 ? -3.213 5.894 -14.180 1.00 88.75 119 ARG A O 1
ATOM 947 N N . THR A 1 120 ? -1.314 5.513 -13.048 1.00 92.12 120 THR A N 1
ATOM 948 C CA . THR A 1 120 ? -0.457 5.438 -14.236 1.00 92.12 120 THR A CA 1
ATOM 949 C C . THR A 1 120 ? -0.675 4.124 -14.988 1.00 92.12 120 THR A C 1
ATOM 951 O O . THR A 1 120 ? -0.641 4.112 -16.215 1.00 92.12 120 THR A O 1
ATOM 954 N N . LEU A 1 121 ? -0.901 3.023 -14.262 1.00 88.69 121 LEU A N 1
ATOM 955 C CA . LEU A 1 121 ? -1.175 1.712 -14.854 1.00 88.69 121 LEU A CA 1
ATOM 956 C C . LEU A 1 121 ? -2.576 1.631 -15.461 1.00 88.69 121 LEU A C 1
ATOM 958 O O . LEU A 1 121 ? -2.735 1.091 -16.553 1.00 88.69 121 LEU A O 1
ATOM 962 N N . ASP A 1 122 ? -3.573 2.154 -14.753 1.00 88.69 122 ASP A N 1
ATOM 963 C CA . ASP A 1 122 ? -4.954 2.208 -15.212 1.00 88.69 122 ASP A CA 1
ATOM 964 C C . ASP A 1 122 ? -5.648 3.452 -14.619 1.00 88.69 122 ASP A C 1
ATOM 966 O O . ASP A 1 122 ? -5.956 3.486 -13.419 1.00 88.69 122 ASP A O 1
ATOM 970 N N . PRO A 1 123 ? -5.893 4.491 -15.438 1.00 89.31 123 PRO A N 1
ATOM 971 C CA . PRO A 1 123 ? -6.542 5.721 -14.992 1.00 89.31 123 PRO A CA 1
ATOM 972 C C . PRO A 1 123 ? -7.970 5.523 -14.470 1.00 89.31 123 PRO A C 1
ATOM 974 O O . PRO A 1 123 ? -8.414 6.301 -13.622 1.00 89.31 123 PRO A O 1
ATOM 977 N N . ASP A 1 124 ? -8.677 4.493 -14.943 1.00 88.31 124 ASP A N 1
ATOM 978 C CA . ASP A 1 124 ? -10.080 4.235 -14.604 1.00 88.31 124 ASP A CA 1
ATOM 979 C C . ASP A 1 124 ? -10.233 3.347 -13.360 1.00 88.31 124 ASP A C 1
ATOM 981 O O . ASP A 1 124 ? -11.317 3.266 -12.769 1.00 88.31 124 ASP A O 1
ATOM 985 N N . LEU A 1 125 ? -9.139 2.728 -12.905 1.00 81.00 125 LEU A N 1
ATOM 986 C CA . LEU A 1 125 ? -9.123 1.821 -11.760 1.00 81.00 125 LEU A CA 1
ATOM 987 C C . LEU A 1 125 ? -9.748 2.415 -10.482 1.00 81.00 125 LEU A C 1
ATOM 989 O O . LEU A 1 125 ? -10.544 1.714 -9.852 1.00 81.00 125 LEU A O 1
ATOM 993 N N . PRO A 1 126 ? -9.481 3.676 -10.076 1.00 78.44 126 PRO A N 1
ATOM 994 C CA . PRO A 1 126 ? -10.096 4.244 -8.874 1.00 78.44 126 PRO A CA 1
ATOM 995 C C . PRO A 1 126 ? -11.623 4.327 -8.977 1.00 78.44 126 PRO A C 1
ATOM 997 O O . PRO A 1 126 ? -12.332 3.994 -8.026 1.00 78.44 126 PRO A O 1
ATOM 1000 N N . THR A 1 127 ? -12.130 4.724 -10.146 1.00 81.50 127 THR A N 1
ATOM 1001 C CA . THR A 1 127 ? -13.567 4.832 -10.422 1.00 81.50 127 THR A CA 1
ATOM 1002 C C . THR A 1 127 ? -14.217 3.453 -10.411 1.00 81.50 127 THR A C 1
ATOM 1004 O O . THR A 1 127 ? -15.266 3.261 -9.795 1.00 81.50 127 THR A O 1
ATOM 1007 N N . TYR A 1 128 ? -13.571 2.468 -11.039 1.00 79.50 128 TYR A N 1
ATOM 1008 C CA . TYR A 1 128 ? -14.051 1.090 -11.069 1.00 79.50 128 TYR A CA 1
ATOM 1009 C C . TYR A 1 128 ? -14.106 0.464 -9.670 1.00 79.50 128 TYR A C 1
ATOM 1011 O O . TYR A 1 128 ? -15.090 -0.187 -9.309 1.00 79.50 128 TYR A O 1
ATOM 1019 N N . VAL A 1 129 ? -13.069 0.663 -8.856 1.00 81.44 129 VAL A N 1
ATOM 1020 C CA . VAL A 1 129 ? -13.027 0.150 -7.481 1.00 81.44 129 VAL A CA 1
ATOM 1021 C C . VAL A 1 129 ? -14.140 0.778 -6.641 1.00 81.44 129 VAL A C 1
ATOM 1023 O O . VAL A 1 129 ? -14.896 0.035 -6.012 1.00 81.44 129 VAL A O 1
ATOM 1026 N N . GLN A 1 130 ? -14.299 2.107 -6.692 1.00 78.56 130 GLN A N 1
ATOM 1027 C CA . GLN A 1 130 ? -15.346 2.811 -5.946 1.00 78.56 130 GLN A CA 1
ATOM 1028 C C . GLN A 1 130 ? -16.745 2.330 -6.344 1.00 78.56 130 GLN A C 1
ATOM 1030 O O . GLN A 1 130 ? -17.536 1.967 -5.477 1.00 78.56 130 GLN A O 1
ATOM 1035 N N . TYR A 1 131 ? -17.013 2.206 -7.648 1.00 83.06 131 TYR A N 1
ATOM 1036 C CA . TYR A 1 131 ? -18.284 1.680 -8.145 1.00 83.06 131 TYR A CA 1
ATOM 1037 C C . TYR A 1 131 ? -18.610 0.307 -7.540 1.00 83.06 131 TYR A C 1
ATOM 1039 O O . TYR A 1 131 ? -19.709 0.086 -7.038 1.00 83.06 131 TYR A O 1
ATOM 1047 N N . ASN A 1 132 ? -17.649 -0.620 -7.525 1.00 81.81 132 ASN A N 1
ATOM 1048 C CA . ASN A 1 132 ? -17.872 -1.960 -6.978 1.00 81.81 132 ASN A CA 1
ATOM 1049 C C . ASN A 1 132 ? 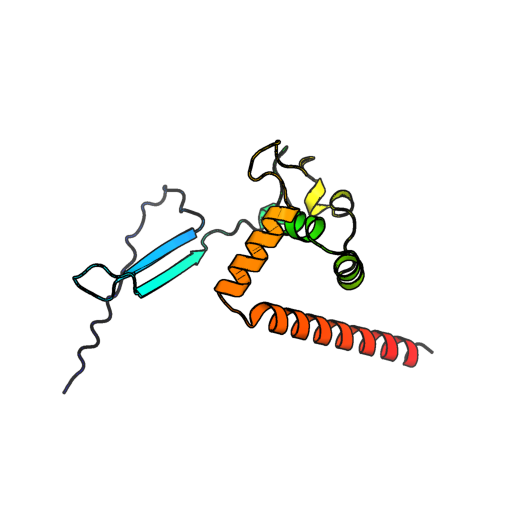-18.113 -1.968 -5.460 1.00 81.81 132 ASN A C 1
ATOM 1051 O O . ASN A 1 132 ? -18.862 -2.814 -4.960 1.00 81.81 132 ASN A O 1
ATOM 1055 N N . ILE A 1 133 ? -17.484 -1.055 -4.719 1.00 80.75 133 ILE A N 1
ATOM 1056 C CA . ILE A 1 133 ? -17.725 -0.880 -3.282 1.00 80.75 133 ILE A CA 1
ATOM 1057 C C . ILE A 1 133 ? -19.148 -0.369 -3.052 1.00 80.75 133 ILE A C 1
ATOM 1059 O O . ILE A 1 133 ? -19.889 -0.969 -2.269 1.00 80.75 133 ILE A O 1
ATOM 1063 N N . ASP A 1 134 ? -19.556 0.664 -3.788 1.00 83.25 134 ASP A N 1
ATOM 1064 C CA . ASP A 1 134 ? -20.884 1.268 -3.671 1.00 83.25 134 ASP A CA 1
ATOM 1065 C C . ASP A 1 134 ? -21.989 0.246 -3.964 1.00 83.25 134 ASP A C 1
ATOM 1067 O O . ASP A 1 134 ? -22.946 0.128 -3.196 1.00 83.25 134 ASP A O 1
ATOM 1071 N N . GLN A 1 135 ? -21.822 -0.579 -5.006 1.00 79.38 135 GLN A N 1
ATOM 1072 C CA . GLN A 1 135 ? -22.774 -1.648 -5.333 1.00 79.38 135 GLN A CA 1
ATOM 1073 C C . GLN A 1 135 ? -22.896 -2.695 -4.215 1.00 79.38 135 GLN A C 1
ATOM 1075 O O . GLN A 1 135 ? -23.998 -3.135 -3.872 1.00 79.38 135 GLN A O 1
ATOM 1080 N N . ARG A 1 136 ? -21.776 -3.092 -3.596 1.00 79.31 136 ARG A N 1
ATOM 1081 C CA . ARG A 1 136 ? -21.794 -4.038 -2.467 1.00 79.31 136 ARG A CA 1
ATOM 1082 C C . ARG A 1 136 ? -22.459 -3.437 -1.233 1.00 79.31 136 ARG A C 1
ATOM 1084 O O . ARG A 1 136 ? -23.219 -4.132 -0.556 1.00 79.31 136 ARG A O 1
ATOM 1091 N N . ASN A 1 137 ? -22.194 -2.169 -0.944 1.00 77.69 137 ASN A N 1
ATOM 1092 C CA . ASN A 1 137 ? -22.781 -1.475 0.197 1.00 77.69 137 ASN A CA 1
ATOM 1093 C C . ASN A 1 137 ? -24.289 -1.263 0.007 1.00 77.69 137 ASN A C 1
ATOM 1095 O O . ASN A 1 137 ? -25.058 -1.529 0.933 1.00 77.69 137 ASN A O 1
ATOM 1099 N N . ALA A 1 138 ? -24.734 -0.918 -1.205 1.00 77.38 138 ALA A N 1
ATOM 1100 C CA . ALA A 1 138 ? -26.152 -0.852 -1.558 1.00 77.38 138 ALA A CA 1
ATOM 1101 C C . ALA A 1 138 ? -26.853 -2.212 -1.381 1.00 77.38 138 ALA A C 1
ATOM 1103 O O . ALA A 1 138 ? -27.923 -2.295 -0.774 1.00 77.38 138 ALA A O 1
ATOM 1104 N N . SER A 1 139 ? -26.218 -3.304 -1.824 1.00 75.81 139 SER A N 1
ATOM 1105 C CA . SER A 1 139 ? -26.749 -4.659 -1.634 1.00 75.81 139 SER A CA 1
ATOM 1106 C C . SER A 1 139 ? -26.894 -5.040 -0.154 1.00 75.81 139 SER A C 1
ATOM 1108 O O . SER A 1 139 ? -27.891 -5.660 0.219 1.00 75.81 139 SER A O 1
ATOM 1110 N N . LYS A 1 140 ? -25.928 -4.678 0.701 1.00 73.56 140 LYS A N 1
ATOM 1111 C CA . LYS A 1 140 ? -26.001 -4.927 2.153 1.00 73.56 140 LYS A CA 1
ATOM 1112 C C . LYS A 1 140 ? -27.075 -4.071 2.833 1.00 73.56 140 LYS A C 1
ATOM 1114 O O . LYS A 1 140 ? -27.791 -4.575 3.697 1.00 73.56 140 LYS A O 1
ATOM 1119 N N . GLY A 1 141 ? -27.220 -2.810 2.421 1.00 72.00 141 GLY A N 1
ATOM 1120 C CA . GLY A 1 141 ? -28.265 -1.907 2.912 1.00 72.00 141 GLY A CA 1
ATOM 1121 C C . GLY A 1 141 ? -29.672 -2.440 2.633 1.00 72.00 141 GLY A C 1
ATOM 1122 O O . GLY A 1 141 ? -30.502 -2.492 3.542 1.00 72.00 141 GLY A O 1
ATOM 1123 N N . ASN A 1 142 ? -29.905 -2.943 1.418 1.00 71.31 142 ASN A N 1
ATOM 1124 C CA . ASN A 1 142 ? -31.182 -3.547 1.030 1.00 71.31 142 ASN A CA 1
ATOM 1125 C C . ASN A 1 142 ? -31.501 -4.813 1.842 1.00 71.31 142 ASN A C 1
ATOM 1127 O O . ASN A 1 142 ? -32.634 -4.995 2.284 1.00 71.31 142 ASN A O 1
ATOM 1131 N N . MET A 1 143 ? -30.507 -5.668 2.113 1.00 61.97 143 MET A N 1
ATOM 1132 C CA . MET A 1 143 ? -30.697 -6.833 2.987 1.00 61.97 143 MET A CA 1
ATOM 1133 C C . MET A 1 143 ? -31.048 -6.449 4.428 1.00 61.97 143 MET A C 1
ATOM 1135 O O . MET A 1 143 ? -31.892 -7.096 5.042 1.00 61.97 143 MET A O 1
ATOM 1139 N N . HIS A 1 144 ? -30.430 -5.398 4.973 1.00 62.00 144 HIS A N 1
ATOM 1140 C CA . HIS A 1 144 ? -30.729 -4.933 6.328 1.00 62.00 144 HIS A CA 1
ATOM 1141 C C . HIS A 1 144 ? -32.141 -4.325 6.433 1.00 62.00 144 HIS A C 1
ATOM 1143 O O . HIS A 1 144 ? -32.803 -4.471 7.459 1.00 62.00 144 HIS A O 1
ATOM 1149 N N . GLN A 1 145 ? -32.633 -3.690 5.363 1.00 66.50 145 GLN A N 1
ATOM 1150 C CA . GLN A 1 145 ? -34.017 -3.211 5.268 1.00 66.50 145 GLN A CA 1
ATOM 1151 C C . GLN A 1 145 ? -35.023 -4.366 5.151 1.00 66.50 145 GLN A C 1
ATOM 1153 O O . GLN A 1 145 ? -36.020 -4.372 5.870 1.00 66.50 145 GLN A O 1
ATOM 1158 N N . LEU A 1 146 ? -34.731 -5.386 4.337 1.00 60.53 146 LEU A N 1
ATOM 1159 C CA . LEU A 1 146 ? -35.556 -6.597 4.234 1.00 60.53 146 LEU A CA 1
ATOM 1160 C C . LEU A 1 146 ? -35.602 -7.369 5.562 1.00 60.53 146 LEU A C 1
ATOM 1162 O O . LEU A 1 146 ? -36.675 -7.773 5.998 1.00 60.53 146 LEU A O 1
ATOM 1166 N N . ALA A 1 147 ? -34.475 -7.509 6.264 1.00 66.38 147 ALA A N 1
ATOM 1167 C CA . ALA A 1 147 ? -34.429 -8.160 7.576 1.00 66.38 147 ALA A CA 1
ATOM 1168 C C . ALA A 1 147 ? -35.284 -7.434 8.635 1.00 66.38 147 ALA A C 1
ATOM 1170 O O . ALA A 1 147 ? -35.888 -8.085 9.483 1.00 66.38 147 ALA A O 1
ATOM 1171 N N . LYS A 1 148 ? -35.390 -6.099 8.563 1.00 68.25 148 LYS A N 1
ATOM 1172 C CA . LYS A 1 148 ? -36.304 -5.311 9.411 1.00 68.25 148 LYS A CA 1
ATOM 1173 C C . LYS A 1 148 ? -37.772 -5.464 9.010 1.00 68.25 148 LYS A C 1
ATOM 1175 O O . LYS A 1 148 ? -38.641 -5.346 9.864 1.00 68.25 148 LYS A O 1
ATOM 1180 N N . GLN A 1 149 ? -38.050 -5.729 7.735 1.00 66.00 149 GLN A N 1
ATOM 1181 C CA . GLN A 1 149 ? -39.407 -5.899 7.213 1.00 66.00 149 GLN A CA 1
ATOM 1182 C C . GLN A 1 149 ? -39.985 -7.300 7.483 1.00 66.00 149 GLN A C 1
ATOM 1184 O O . GLN A 1 149 ? -41.193 -7.431 7.648 1.00 66.00 149 GLN A O 1
ATOM 1189 N N . PHE A 1 150 ? -39.136 -8.330 7.566 1.00 67.00 150 PHE A N 1
ATOM 1190 C CA . PHE A 1 150 ? -39.528 -9.717 7.863 1.00 67.00 150 PHE A CA 1
ATOM 1191 C C . PHE A 1 150 ? -39.281 -10.139 9.325 1.00 67.00 150 PHE A C 1
ATOM 1193 O O . PHE A 1 150 ? -39.449 -11.307 9.659 1.00 67.00 150 PHE A O 1
ATOM 1200 N N . GLY A 1 151 ? -38.876 -9.204 10.190 1.00 57.50 151 GLY A N 1
ATOM 1201 C CA . GLY A 1 151 ? -38.665 -9.408 11.627 1.00 57.50 151 GLY A CA 1
ATOM 1202 C C . GLY A 1 151 ? -39.864 -9.004 12.494 1.00 57.50 151 GLY A C 1
ATOM 1203 O O . GLY A 1 151 ? -39.675 -8.254 13.452 1.00 57.50 151 GLY A O 1
ATOM 1204 N N . GLN A 1 152 ? -41.070 -9.472 12.146 1.00 52.22 152 GLN A N 1
ATOM 1205 C CA . GLN A 1 152 ? -42.228 -9.566 13.049 1.00 52.22 152 GLN A CA 1
ATOM 1206 C C . GLN A 1 152 ? -42.577 -11.032 13.284 1.00 52.22 152 GLN A C 1
ATOM 1208 O O . GLN A 1 152 ? -42.592 -11.786 12.285 1.00 52.22 152 GLN A O 1
#

Foldseek 3Di:
DDDDPPPPPPPPPPDPPPDDDPQKDKDWDDDDPVGDTDDIDIDGHCPPPCLQPDDAAQDFGDLCVLLCLQQDDPVRCVLVVPDDLCVRPSGPVRPHRFDDDDPPGRSNVVNVVVVVVVCVVPVCVVVVVVVVSVVVVVVVVVVVVVCVVPVD

pLDDT: mean 75.46, std 16.64, range [25.53, 94.12]

Sequence (152 aa):
MPSFLSLIHLEMPKLPSTQTLPDTAITWNFISMTGHISSAKILAYALDKSRLNRLSHEERSFHVFYQFIAGATPEKRDHFHLEDPLDYAPLTSSGCYHLPVGPFSNDSIAMDELHAAMRTLDPDLPTYVQYNIDQRNASKGNMHQLAKQFGQ

Radius of gyration: 22.48 Å; chains: 1; bounding box: 60×39×66 Å

InterPro domains:
  IPR001609 Myosin head, motor domain-like [PF00063] (33-121)
  IPR001609 Myosin head, motor domain-like [PS51456] (1-152)
  IPR027417 P-loop containing nucleoside triphosphate hydrolase [SSF52540] (30-124)
  IPR036961 Kinesin motor domain superfamily [G3DSA:3.40.850.10] (25-150)
  IPR051724 Actin-based Motor Myosin [PTHR46049] (31-121)

Secondary structure (DSSP, 8-state):
----------------TTS---SEEEEEEE-STT--EEEEEEEE----GGGGT-PPTT----HHHHHHHHT--HHHHHHHT---GGG-HHHHTTS--SPPSSTT--HHHHHHHHHHHHHHH-TTHHHHHHHHHHHHHHHHHHHHHHHHHS--

Organism: Piloderma croceum (strain F 1598) (NCBI:txid765440)